Protein AF-K1SDQ1-F1 (afdb_monomer_lite)

Secondary structure (DSSP, 8-state):
-----HHHHHHHHHHHHHHHHHHHHHHHHHHHHHS-HHHHHHTTS---SEEEEEEEE-TTS-EEEEEEE-S-TTS-----TT-EEEEEEEEE--S----S--------------------SSTTEEEEEEEEEEE----S--

Structure (mmCIF, N/CA/C/O backbone):
data_AF-K1SDQ1-F1
#
_entry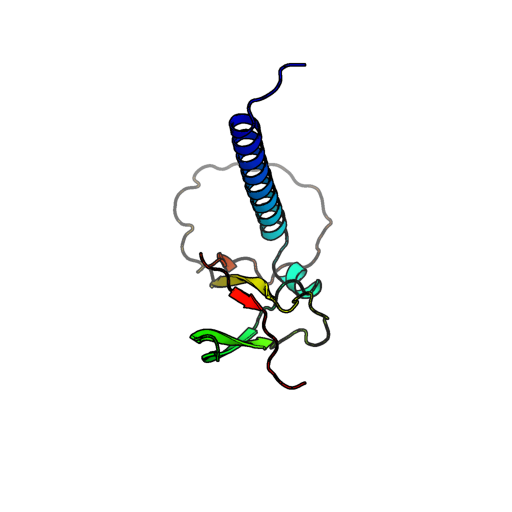.id   AF-K1SDQ1-F1
#
loop_
_atom_site.group_PDB
_atom_site.id
_atom_site.type_symbol
_atom_site.label_atom_id
_atom_site.label_alt_id
_atom_site.label_comp_id
_atom_site.label_asym_id
_atom_site.label_entity_id
_atom_site.label_seq_id
_atom_site.pdbx_PDB_ins_code
_atom_site.Cartn_x
_atom_site.Cartn_y
_atom_site.Cartn_z
_atom_site.occupancy
_atom_site.B_iso_or_equiv
_atom_site.auth_seq_id
_atom_site.auth_comp_id
_atom_site.auth_asym_id
_atom_site.auth_atom_id
_atom_site.pdbx_PDB_model_num
ATOM 1 N N . MET A 1 1 ? 20.081 12.866 -39.910 1.00 48.34 1 MET A N 1
ATOM 2 C CA . MET A 1 1 ? 19.568 12.239 -38.676 1.00 48.34 1 MET A CA 1
ATOM 3 C C . MET A 1 1 ? 20.633 11.266 -38.227 1.00 48.34 1 MET A C 1
ATOM 5 O O . MET A 1 1 ? 20.930 10.353 -38.987 1.00 48.34 1 MET A O 1
ATOM 9 N N . GLU A 1 2 ? 21.285 11.512 -37.093 1.00 61.81 2 GLU A N 1
ATOM 10 C CA . GLU A 1 2 ? 22.246 10.546 -36.555 1.00 61.81 2 GLU A CA 1
ATOM 11 C C . GLU A 1 2 ? 21.492 9.261 -36.199 1.00 61.81 2 GLU A C 1
ATOM 13 O O . GLU A 1 2 ? 20.558 9.280 -35.396 1.00 61.81 2 GLU A O 1
ATOM 18 N N . GLN A 1 3 ? 21.838 8.154 -36.859 1.00 74.94 3 GLN A N 1
ATOM 19 C CA . GLN A 1 3 ? 21.323 6.835 -36.507 1.00 74.94 3 GLN A CA 1
ATOM 20 C C . GLN A 1 3 ? 21.971 6.430 -35.185 1.00 74.94 3 GLN A C 1
ATOM 22 O O . GLN A 1 3 ? 23.116 5.983 -35.146 1.00 74.94 3 GLN A O 1
ATOM 27 N N . ILE A 1 4 ? 21.239 6.631 -34.092 1.00 78.38 4 ILE A N 1
ATOM 28 C CA . ILE A 1 4 ? 21.629 6.161 -32.766 1.00 78.38 4 ILE A CA 1
ATOM 29 C C . ILE A 1 4 ? 21.788 4.642 -32.848 1.00 78.38 4 ILE A C 1
ATOM 31 O O . ILE A 1 4 ? 20.888 3.940 -33.317 1.00 78.38 4 ILE A O 1
ATOM 35 N N . SER A 1 5 ? 22.937 4.130 -32.404 1.00 91.31 5 SER A N 1
ATOM 36 C CA . SER A 1 5 ? 23.168 2.687 -32.372 1.00 91.31 5 SER A CA 1
ATOM 37 C C . SER A 1 5 ? 22.071 2.010 -31.536 1.00 91.31 5 SER A C 1
ATOM 39 O O . SER A 1 5 ? 21.727 2.538 -30.474 1.00 91.31 5 SER A O 1
ATOM 41 N N . PRO A 1 6 ? 21.534 0.840 -31.936 1.00 91.25 6 PRO A N 1
ATOM 42 C CA . PRO A 1 6 ? 20.460 0.172 -31.197 1.00 91.25 6 PRO A CA 1
ATOM 43 C C . PRO A 1 6 ? 20.744 0.018 -29.694 1.00 91.25 6 PRO A C 1
ATOM 45 O O . PRO A 1 6 ? 19.849 0.169 -28.866 1.00 91.25 6 PRO A O 1
ATOM 48 N N . ILE A 1 7 ? 22.008 -0.202 -29.319 1.00 93.62 7 ILE A N 1
ATOM 49 C CA . ILE A 1 7 ? 22.412 -0.307 -27.913 1.00 93.62 7 ILE A CA 1
ATOM 50 C C . ILE A 1 7 ? 22.366 1.035 -27.171 1.00 93.62 7 ILE A C 1
ATOM 52 O O . ILE A 1 7 ? 21.984 1.082 -26.004 1.00 93.62 7 ILE A O 1
ATOM 56 N N . GLN A 1 8 ? 22.710 2.135 -27.843 1.00 93.06 8 GLN A N 1
ATOM 57 C CA . GLN A 1 8 ? 22.635 3.480 -27.272 1.00 93.06 8 GLN A CA 1
ATOM 58 C C . GLN A 1 8 ? 21.177 3.894 -27.056 1.00 93.06 8 GLN A C 1
ATOM 60 O O . GLN A 1 8 ? 20.859 4.444 -26.004 1.00 93.06 8 GLN A O 1
ATOM 65 N N . ALA A 1 9 ? 20.287 3.554 -27.993 1.00 94.25 9 ALA A N 1
ATOM 66 C CA . ALA A 1 9 ? 18.854 3.804 -27.859 1.00 94.25 9 ALA A CA 1
ATOM 67 C C . ALA A 1 9 ? 18.264 3.066 -26.643 1.00 94.25 9 ALA A C 1
ATOM 69 O O . ALA A 1 9 ? 17.554 3.667 -25.839 1.00 94.25 9 ALA A O 1
ATOM 70 N N . LEU A 1 10 ? 18.623 1.791 -26.444 1.00 95.94 10 LEU A N 1
ATOM 71 C CA . LEU A 1 10 ? 18.176 1.008 -25.283 1.00 95.94 10 LEU A CA 1
ATOM 72 C C . LEU A 1 10 ? 18.712 1.557 -23.953 1.00 95.94 10 LEU A C 1
ATOM 74 O O . LEU A 1 10 ? 17.979 1.615 -22.965 1.00 95.94 10 LEU A O 1
ATOM 78 N N . LEU A 1 11 ? 19.979 1.979 -23.909 1.00 96.06 11 LEU A N 1
ATOM 79 C CA . LEU A 1 11 ? 20.567 2.591 -22.712 1.00 96.06 11 LEU A CA 1
ATOM 80 C C . LEU A 1 11 ? 19.899 3.927 -22.370 1.00 96.06 11 LEU A C 1
ATOM 82 O O . LEU A 1 11 ? 19.602 4.186 -21.200 1.00 96.06 11 LEU A O 1
ATOM 86 N N . GLN A 1 12 ? 19.618 4.747 -23.383 1.00 94.81 12 GLN A N 1
ATOM 87 C CA . GLN A 1 12 ? 18.871 5.988 -23.216 1.00 94.81 12 GLN A CA 1
ATOM 88 C C . GLN A 1 12 ? 17.464 5.701 -22.684 1.00 94.81 12 GLN A C 1
ATOM 90 O O . GLN A 1 12 ? 17.071 6.280 -21.673 1.00 94.81 12 GLN A O 1
ATOM 95 N N . GLN A 1 13 ? 16.741 4.755 -23.290 1.00 95.94 13 GLN A N 1
ATOM 96 C CA . GLN A 1 13 ? 15.395 4.380 -22.858 1.00 95.94 13 GLN A CA 1
ATOM 97 C C . GLN A 1 13 ? 15.377 3.878 -21.409 1.00 95.94 13 GLN A C 1
ATOM 99 O O . GLN A 1 13 ? 14.553 4.324 -20.616 1.00 95.94 13 GLN A O 1
ATOM 104 N N . ARG A 1 14 ? 16.318 3.008 -21.019 1.00 96.56 14 ARG A N 1
ATOM 105 C CA . ARG A 1 14 ? 16.451 2.555 -19.626 1.00 96.56 14 ARG A CA 1
ATOM 106 C C . ARG A 1 14 ? 16.672 3.723 -18.664 1.00 96.56 14 ARG A C 1
ATOM 108 O O . ARG A 1 14 ? 16.089 3.733 -17.584 1.00 96.56 14 ARG A O 1
ATOM 115 N N . THR A 1 15 ? 17.513 4.683 -19.043 1.00 97.25 15 THR A N 1
ATOM 116 C CA . THR A 1 15 ? 17.813 5.858 -18.213 1.00 97.25 15 THR A CA 1
ATOM 117 C C . THR A 1 15 ? 16.573 6.732 -18.030 1.00 97.25 15 THR A C 1
ATOM 119 O O . THR A 1 15 ? 16.281 7.155 -16.913 1.00 97.25 15 THR A O 1
ATOM 122 N N . LEU A 1 16 ? 15.808 6.949 -19.104 1.00 97.69 16 LEU A N 1
ATOM 123 C CA . LEU A 1 16 ? 14.552 7.699 -19.061 1.00 97.69 16 LEU A CA 1
ATOM 124 C C . LEU A 1 16 ? 13.514 7.011 -18.169 1.00 97.69 16 LEU A C 1
ATOM 126 O O . LEU A 1 16 ? 12.983 7.650 -17.269 1.00 97.69 16 LEU A O 1
ATOM 130 N N . LEU A 1 17 ? 13.319 5.699 -18.325 1.00 97.75 17 LEU A N 1
ATOM 131 C CA . LEU A 1 17 ? 12.400 4.923 -17.483 1.00 97.75 17 LEU A CA 1
ATOM 132 C C . LEU A 1 17 ? 12.786 4.97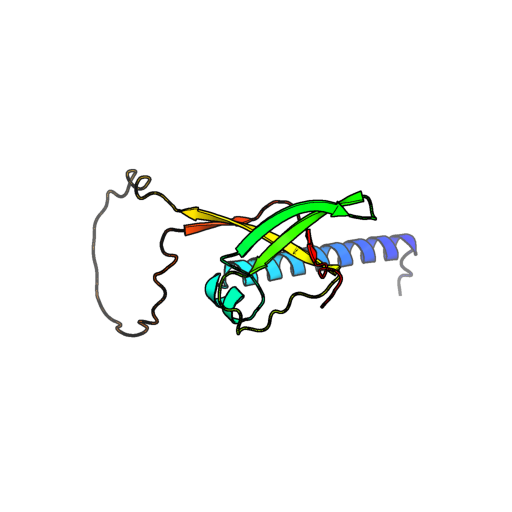4 -15.998 1.00 97.75 17 LEU A C 1
ATOM 134 O O . LEU A 1 17 ? 11.928 5.051 -15.121 1.00 97.75 17 LEU A O 1
ATOM 138 N N . GLN A 1 18 ? 14.085 4.939 -15.692 1.00 95.56 18 GLN A N 1
ATOM 139 C CA . GLN A 1 18 ? 14.559 5.091 -14.318 1.00 95.56 18 GLN A CA 1
ATOM 140 C C . GLN A 1 18 ? 14.241 6.484 -13.767 1.00 95.56 18 GLN A C 1
ATOM 142 O O . GLN A 1 18 ? 13.777 6.590 -12.633 1.00 95.56 18 GLN A O 1
ATOM 147 N N . LEU A 1 19 ? 14.464 7.539 -14.555 1.00 97.25 19 LEU A N 1
ATOM 148 C CA . LEU A 1 19 ? 14.142 8.910 -14.162 1.00 97.25 19 LEU A CA 1
ATOM 149 C C . LEU A 1 19 ? 12.635 9.078 -13.910 1.00 97.25 19 LEU A C 1
ATOM 151 O O . LEU A 1 19 ? 12.250 9.592 -12.860 1.00 97.25 19 LEU A O 1
ATOM 155 N N . GLU A 1 20 ? 11.794 8.593 -14.826 1.00 96.31 20 GLU A N 1
ATOM 156 C CA . GLU A 1 20 ? 10.331 8.587 -14.690 1.00 96.31 20 GLU A CA 1
ATOM 157 C C . GLU A 1 20 ? 9.907 7.898 -13.390 1.00 96.31 20 GLU A C 1
ATOM 159 O O . GLU A 1 20 ? 9.244 8.508 -12.554 1.00 96.31 20 GLU A O 1
ATOM 164 N N . TYR A 1 21 ? 10.403 6.686 -13.139 1.00 95.00 21 TYR A N 1
ATOM 165 C CA . TYR A 1 21 ? 10.112 5.963 -11.904 1.00 95.00 21 TYR A CA 1
ATOM 166 C C . TYR A 1 21 ? 10.507 6.744 -10.639 1.00 95.00 21 TYR A C 1
ATOM 168 O O . TYR A 1 21 ? 9.730 6.825 -9.685 1.00 95.00 21 TYR A O 1
ATOM 176 N N . TYR A 1 22 ? 11.711 7.326 -10.593 1.00 93.06 22 TYR A N 1
ATOM 177 C CA . TYR A 1 22 ? 12.163 8.057 -9.405 1.00 93.06 22 TYR A CA 1
ATOM 178 C C . TYR A 1 22 ? 11.370 9.343 -9.174 1.00 93.06 22 TYR A C 1
ATOM 180 O O . TYR A 1 22 ? 11.022 9.645 -8.029 1.00 93.06 22 TYR A O 1
ATOM 188 N N . THR A 1 23 ? 11.064 10.076 -10.244 1.00 93.56 23 THR A N 1
ATOM 189 C CA . THR A 1 23 ? 10.264 11.306 -10.173 1.00 93.56 23 THR A CA 1
ATOM 190 C C . THR A 1 23 ? 8.833 11.026 -9.723 1.00 93.56 23 THR A C 1
ATOM 192 O O . THR A 1 23 ? 8.348 11.691 -8.804 1.00 93.56 23 THR A O 1
ATOM 195 N N . GLU A 1 24 ? 8.187 9.996 -10.272 1.00 89.88 24 GLU A N 1
ATOM 196 C CA . GLU A 1 24 ? 6.846 9.571 -9.864 1.00 89.88 24 GLU A CA 1
ATOM 197 C C . GLU A 1 24 ? 6.831 9.102 -8.404 1.00 89.88 24 GLU A C 1
ATOM 199 O O . GLU A 1 24 ? 5.998 9.540 -7.605 1.00 89.88 24 GLU A O 1
ATOM 204 N N . LYS A 1 25 ? 7.815 8.286 -8.011 1.00 86.75 25 LYS A N 1
ATOM 205 C CA . LYS A 1 25 ? 7.972 7.824 -6.628 1.00 86.75 25 LYS A CA 1
ATOM 206 C C . LYS A 1 25 ? 8.130 8.989 -5.649 1.00 86.75 25 LYS A C 1
ATOM 208 O O . LYS A 1 25 ? 7.545 8.968 -4.563 1.00 86.75 25 LYS A O 1
ATOM 213 N N . GLU A 1 26 ? 8.918 10.003 -6.000 1.00 83.81 26 GLU A N 1
ATOM 214 C CA . GLU A 1 26 ? 9.119 11.172 -5.144 1.00 83.81 26 GLU A CA 1
ATOM 215 C C . GLU A 1 26 ? 7.864 12.052 -5.063 1.00 83.81 26 GLU A C 1
ATOM 217 O O . GLU A 1 26 ? 7.501 12.498 -3.970 1.00 83.81 26 GLU A O 1
ATOM 222 N N . ALA A 1 27 ? 7.179 12.272 -6.189 1.00 84.88 27 ALA A N 1
ATOM 223 C CA . ALA A 1 27 ? 5.923 13.015 -6.238 1.00 84.88 27 ALA A CA 1
ATOM 224 C C . ALA A 1 27 ? 4.840 12.333 -5.388 1.00 84.88 27 ALA A C 1
ATOM 226 O O . ALA A 1 27 ? 4.197 12.987 -4.561 1.00 84.88 27 ALA A O 1
ATOM 227 N N . PHE A 1 28 ? 4.706 11.008 -5.508 1.00 80.50 28 PHE A N 1
ATOM 228 C CA . PHE A 1 28 ? 3.776 10.220 -4.704 1.00 80.50 28 PHE A CA 1
ATOM 229 C C . PHE A 1 28 ? 4.099 10.304 -3.210 1.00 80.50 28 PHE A C 1
ATOM 231 O O . PHE A 1 28 ? 3.190 10.472 -2.392 1.00 80.50 28 PHE A O 1
ATOM 238 N N . ARG A 1 29 ? 5.389 10.245 -2.841 1.00 79.44 29 ARG A N 1
ATOM 239 C CA . ARG A 1 29 ? 5.840 10.428 -1.455 1.00 79.44 29 ARG A CA 1
ATOM 240 C C . ARG A 1 29 ? 5.438 11.801 -0.919 1.00 79.44 29 ARG A C 1
ATOM 242 O O . ARG A 1 29 ? 4.797 11.858 0.123 1.00 79.44 29 ARG A O 1
ATOM 249 N N . LYS A 1 30 ? 5.755 12.886 -1.635 1.00 81.31 30 LYS A N 1
ATOM 250 C CA . LYS A 1 30 ? 5.424 14.262 -1.214 1.00 81.31 30 LYS A CA 1
ATOM 251 C C . LYS A 1 30 ? 3.920 14.445 -1.022 1.00 81.31 30 LYS A C 1
ATOM 253 O O . LYS A 1 30 ? 3.495 14.950 0.012 1.00 81.31 30 LYS A O 1
ATOM 258 N N . LEU A 1 31 ? 3.116 13.976 -1.976 1.00 75.38 31 LEU A N 1
ATOM 259 C CA . LEU A 1 31 ? 1.656 14.036 -1.889 1.00 75.38 31 LEU A CA 1
ATOM 260 C C . LEU A 1 31 ? 1.127 13.231 -0.690 1.00 75.38 31 LEU A C 1
ATOM 262 O O . LEU A 1 31 ? 0.250 13.688 0.044 1.00 75.38 31 LEU A O 1
ATOM 266 N N . THR A 1 32 ? 1.685 12.039 -0.470 1.00 71.31 32 THR A N 1
ATOM 267 C CA . THR A 1 32 ? 1.319 11.151 0.639 1.00 71.31 32 THR A CA 1
ATOM 268 C C . THR A 1 32 ? 1.727 11.697 2.003 1.00 71.31 32 THR A C 1
ATOM 270 O O . THR A 1 32 ? 0.978 11.506 2.956 1.00 71.31 32 THR A O 1
ATOM 273 N N . GLU A 1 33 ? 2.863 12.384 2.107 1.00 73.06 33 GLU A N 1
ATOM 274 C CA . GLU A 1 33 ? 3.338 13.028 3.338 1.00 73.06 33 GLU A CA 1
ATOM 275 C C . GLU A 1 33 ? 2.574 14.323 3.644 1.00 73.06 33 GLU A C 1
ATOM 277 O O . GLU A 1 33 ? 2.257 14.595 4.801 1.00 73.06 33 GLU A O 1
ATOM 282 N N . GLN A 1 34 ? 2.228 15.105 2.618 1.00 72.25 34 GLN A N 1
ATOM 283 C CA . GLN A 1 34 ? 1.452 16.336 2.776 1.00 72.25 34 GLN A CA 1
ATOM 284 C C . GLN A 1 34 ? -0.002 16.050 3.188 1.00 72.25 34 GLN A C 1
ATOM 286 O O . GLN A 1 34 ? -0.629 16.839 3.903 1.00 72.25 34 GLN A O 1
ATOM 291 N N . MET A 1 35 ? -0.561 14.920 2.745 1.00 78.25 35 MET A N 1
ATOM 292 C CA . MET A 1 35 ? -1.922 14.520 3.079 1.00 78.25 35 MET A CA 1
ATOM 293 C C . MET A 1 35 ? -1.981 13.818 4.443 1.00 78.25 35 MET A C 1
ATOM 295 O O . MET A 1 35 ? -1.473 12.715 4.623 1.00 78.25 35 MET A O 1
ATOM 299 N N . GLY A 1 36 ? -2.671 14.436 5.406 1.00 83.25 36 GLY A N 1
ATOM 300 C CA . GLY A 1 36 ? -2.858 13.855 6.740 1.00 83.25 36 GLY A CA 1
ATOM 301 C C . GLY A 1 36 ? -3.589 12.504 6.724 1.00 83.25 36 GLY A C 1
ATOM 302 O O . GLY A 1 36 ? -4.487 12.277 5.911 1.00 83.25 36 GLY A O 1
ATOM 303 N N . MET A 1 37 ? -3.247 11.628 7.672 1.00 86.00 37 MET A N 1
ATOM 304 C CA . MET A 1 37 ? -3.747 10.248 7.761 1.00 86.00 37 MET A CA 1
ATOM 305 C C . MET A 1 37 ? -5.276 10.139 7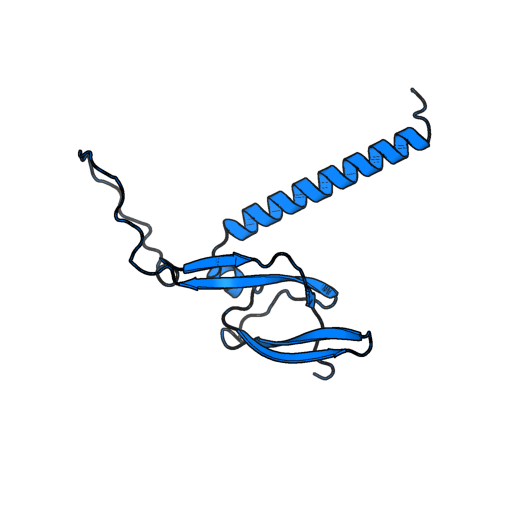.732 1.00 86.00 37 MET A C 1
ATOM 307 O O . MET A 1 37 ? -5.826 9.356 6.970 1.00 86.00 37 MET A O 1
ATOM 311 N N . GLN A 1 38 ? -5.983 10.983 8.480 1.00 85.56 38 GLN A N 1
ATOM 312 C CA . GLN A 1 38 ? -7.447 10.982 8.520 1.00 85.56 38 GLN A CA 1
ATOM 313 C C . GLN A 1 38 ? -8.074 11.333 7.170 1.00 85.56 38 GLN A C 1
ATOM 315 O O . GLN A 1 38 ? -9.162 10.861 6.861 1.00 85.56 38 GLN A O 1
ATOM 320 N N . ARG A 1 39 ? -7.404 12.152 6.349 1.00 88.56 39 ARG A N 1
ATOM 321 C CA . ARG A 1 39 ? -7.878 12.435 4.987 1.00 88.56 39 ARG A CA 1
ATOM 322 C C . ARG A 1 39 ? -7.709 11.212 4.092 1.00 88.56 39 ARG A C 1
ATOM 324 O O . ARG A 1 39 ? -8.620 10.916 3.331 1.00 88.56 39 ARG A O 1
ATOM 331 N N . LYS A 1 40 ? -6.597 10.483 4.234 1.00 89.44 40 LYS A N 1
ATOM 332 C CA . LYS A 1 40 ? -6.371 9.216 3.521 1.00 89.44 40 LYS A CA 1
ATOM 333 C C . LYS A 1 40 ? -7.428 8.170 3.878 1.00 89.44 40 LYS A C 1
ATOM 335 O O . LYS A 1 40 ? -7.955 7.537 2.975 1.00 89.44 40 LYS A O 1
ATOM 340 N N . VAL A 1 41 ? -7.796 8.056 5.158 1.00 90.88 41 VAL A N 1
ATOM 341 C CA . VAL A 1 41 ? -8.881 7.157 5.600 1.00 90.88 41 VAL A CA 1
ATOM 342 C C . VAL A 1 41 ? -10.219 7.560 4.984 1.00 90.88 41 VAL A C 1
ATOM 344 O O . VAL A 1 41 ? -10.887 6.728 4.382 1.00 90.88 41 VAL A O 1
ATOM 347 N N . LYS A 1 42 ? -10.579 8.850 5.036 1.00 91.62 42 LYS A N 1
ATOM 348 C CA . LYS A 1 42 ? -11.839 9.344 4.456 1.00 91.62 42 LYS A CA 1
ATOM 349 C C . LYS A 1 42 ? -11.943 9.196 2.939 1.00 91.62 42 LYS A C 1
ATOM 351 O O . LYS A 1 42 ? -13.050 9.138 2.423 1.00 91.62 42 LYS A O 1
ATOM 356 N N . ARG A 1 43 ? -10.810 9.177 2.232 1.00 91.50 43 ARG A N 1
ATOM 357 C CA . ARG A 1 43 ? -10.757 8.951 0.780 1.00 91.50 43 ARG A CA 1
ATOM 358 C C . ARG A 1 43 ? -10.705 7.465 0.411 1.00 91.50 43 ARG A C 1
ATOM 360 O O . ARG A 1 43 ? -10.728 7.156 -0.771 1.00 91.50 43 ARG A O 1
ATOM 367 N N . GLY A 1 44 ? -10.584 6.570 1.394 1.00 91.19 44 GLY A N 1
ATOM 368 C CA . GLY A 1 44 ? -10.459 5.133 1.157 1.00 91.19 44 GLY A CA 1
ATOM 369 C C . GLY A 1 44 ? -9.049 4.664 0.777 1.00 91.19 44 GLY A C 1
ATOM 370 O O . GLY A 1 44 ? -8.885 3.514 0.385 1.00 91.19 44 GLY A O 1
ATOM 371 N N . ASP A 1 45 ? -8.019 5.511 0.895 1.00 91.06 45 ASP A N 1
ATOM 372 C CA . ASP A 1 45 ? -6.633 5.165 0.518 1.00 91.06 45 ASP A CA 1
ATOM 373 C C . ASP A 1 45 ? -5.858 4.421 1.610 1.00 91.06 45 ASP A C 1
ATOM 375 O O . ASP A 1 45 ? -4.774 3.890 1.367 1.00 91.06 45 ASP A O 1
ATOM 379 N N . ALA A 1 46 ? -6.330 4.497 2.852 1.00 91.81 46 ALA A N 1
ATOM 380 C CA . ALA A 1 46 ? -5.652 3.927 4.005 1.00 91.81 46 ALA A CA 1
ATOM 381 C C . ALA A 1 46 ? -6.672 3.391 5.003 1.00 91.81 46 ALA A C 1
ATOM 383 O O . ALA A 1 46 ? -7.699 4.020 5.245 1.00 91.81 46 ALA A O 1
ATOM 384 N N . TRP A 1 47 ? -6.351 2.271 5.641 1.00 93.50 47 TRP A N 1
ATOM 385 C CA . TRP A 1 47 ? -7.098 1.775 6.792 1.00 93.50 47 TRP A CA 1
ATOM 386 C C . TRP A 1 47 ? -6.328 2.072 8.073 1.00 93.50 47 TRP A C 1
ATOM 388 O O . TRP A 1 47 ? -5.181 1.653 8.230 1.00 93.50 47 TRP A O 1
ATOM 398 N N . PHE A 1 48 ? -6.948 2.829 8.978 1.00 91.69 48 PHE A N 1
ATOM 399 C CA . PHE A 1 48 ? -6.419 3.111 10.308 1.00 91.69 48 PHE A CA 1
ATOM 400 C C . PHE A 1 48 ? -7.528 3.637 11.238 1.00 91.69 48 PHE A C 1
ATOM 402 O O . PHE A 1 48 ? -8.180 4.613 10.867 1.00 91.69 48 PHE A O 1
ATOM 409 N N . PRO A 1 49 ? -7.670 3.105 12.466 1.00 91.69 49 PRO A N 1
ATOM 410 C CA . PRO A 1 49 ? -7.005 1.908 12.985 1.00 91.69 49 PRO A CA 1
ATOM 411 C C . PRO A 1 49 ? -7.422 0.625 12.243 1.00 91.69 49 PRO A C 1
ATOM 413 O O . PRO A 1 49 ? -8.468 0.568 11.598 1.00 91.69 49 PRO A O 1
ATOM 416 N N . LEU A 1 50 ? -6.569 -0.398 12.322 1.00 92.19 50 LEU A N 1
ATOM 417 C CA . LEU A 1 50 ? -6.837 -1.744 11.813 1.00 92.19 50 LEU A CA 1
ATOM 418 C C . LEU A 1 50 ? -6.448 -2.781 12.866 1.00 92.19 50 LEU A C 1
ATOM 420 O O . LEU A 1 50 ? -5.568 -2.531 13.695 1.00 92.19 50 LEU A O 1
ATOM 424 N N . GLN A 1 51 ? -7.075 -3.948 12.805 1.00 93.25 51 GLN A N 1
ATOM 425 C CA . GLN A 1 51 ? -6.725 -5.117 13.598 1.00 93.25 51 GLN A CA 1
ATOM 426 C C . GLN A 1 51 ? -5.969 -6.116 12.725 1.00 93.25 51 GLN A C 1
ATOM 428 O O . GLN A 1 51 ? -6.400 -6.444 11.624 1.00 93.25 51 GLN A O 1
ATOM 433 N N . VAL A 1 52 ? -4.842 -6.615 13.229 1.00 93.00 52 VAL A N 1
ATOM 434 C CA . VAL A 1 52 ? -4.069 -7.670 12.566 1.00 93.00 52 VAL A CA 1
ATOM 435 C C . VAL A 1 52 ? -4.580 -9.030 13.041 1.00 93.00 52 VAL A C 1
ATOM 437 O O . VAL A 1 52 ? -4.730 -9.250 14.243 1.00 93.00 52 VAL A O 1
ATOM 440 N N . GLY A 1 53 ? -4.884 -9.907 12.091 1.00 93.75 53 GLY A N 1
ATOM 441 C CA . GLY A 1 53 ? -5.346 -11.273 12.301 1.00 93.75 53 GLY A CA 1
ATOM 442 C C . GLY A 1 53 ? -4.209 -12.287 12.270 1.00 93.75 53 GLY A C 1
ATOM 443 O O . GLY A 1 53 ? -3.140 -12.080 12.850 1.00 93.75 53 GLY A O 1
ATOM 444 N N . LYS A 1 54 ? -4.450 -13.414 11.598 1.00 93.69 54 LYS A N 1
ATOM 445 C CA . LYS A 1 54 ? -3.463 -14.486 11.469 1.00 93.69 54 LYS A CA 1
ATOM 446 C C . LYS A 1 54 ? -2.358 -14.095 10.490 1.00 93.69 54 LYS A C 1
ATOM 448 O O . LYS A 1 54 ? -2.597 -13.416 9.496 1.00 93.69 54 LYS A O 1
ATOM 453 N N . SER A 1 55 ? -1.156 -14.586 10.770 1.00 95.06 55 SER A N 1
ATOM 454 C CA . SER A 1 55 ? -0.037 -14.603 9.829 1.00 95.06 55 SER A CA 1
ATOM 455 C C . SER A 1 55 ? 0.215 -16.046 9.409 1.00 95.06 55 SER A C 1
ATOM 457 O O . SER A 1 55 ? 0.263 -16.934 10.264 1.00 95.06 55 SER A O 1
ATOM 459 N N . PHE A 1 56 ? 0.325 -16.294 8.109 1.00 94.94 56 PHE A N 1
ATOM 460 C CA . PHE A 1 56 ? 0.484 -17.633 7.546 1.00 94.94 56 PHE A CA 1
ATOM 461 C C . PHE A 1 56 ? 1.223 -17.584 6.208 1.00 94.94 56 PHE A C 1
ATOM 463 O O . PHE A 1 56 ? 1.437 -16.516 5.640 1.00 94.94 56 PHE A O 1
ATOM 470 N N . TYR A 1 57 ? 1.624 -18.747 5.699 1.00 95.50 57 TYR A N 1
ATOM 471 C CA . TYR A 1 57 ? 2.088 -18.880 4.320 1.00 95.50 57 TYR A CA 1
ATOM 472 C C . TYR A 1 57 ? 0.924 -19.322 3.437 1.00 95.50 57 TYR A C 1
ATOM 474 O O . TYR A 1 57 ? 0.227 -20.278 3.775 1.00 95.50 57 TYR A O 1
ATOM 482 N N . ASN A 1 58 ? 0.692 -18.614 2.333 1.00 90.62 58 ASN A N 1
ATOM 483 C CA . ASN A 1 58 ? -0.356 -18.965 1.375 1.00 90.62 58 ASN A CA 1
ATOM 484 C C . ASN A 1 58 ? 0.066 -20.141 0.467 1.00 90.62 58 ASN A C 1
ATOM 486 O O . ASN A 1 58 ? 1.152 -20.708 0.604 1.00 90.62 58 ASN A O 1
ATOM 490 N N . SER A 1 59 ? -0.782 -20.497 -0.500 1.00 89.38 59 SER A N 1
ATOM 491 C CA . SER A 1 59 ? -0.517 -21.583 -1.455 1.00 89.38 59 SER A CA 1
ATOM 492 C C . SER A 1 59 ? 0.664 -21.316 -2.400 1.00 89.38 59 SER A C 1
ATOM 494 O O . SER A 1 59 ? 1.197 -22.256 -2.984 1.00 89.38 59 SER A O 1
ATOM 496 N N . GLN A 1 60 ? 1.130 -20.067 -2.512 1.00 91.75 60 GLN A N 1
ATOM 497 C CA . GLN A 1 60 ? 2.347 -19.676 -3.234 1.00 91.75 60 GLN A CA 1
ATOM 498 C C . GLN A 1 60 ? 3.582 -19.613 -2.317 1.00 91.75 60 GLN A C 1
ATOM 500 O O . GLN A 1 60 ? 4.632 -19.125 -2.736 1.00 91.75 60 GLN A O 1
ATOM 505 N N . ASN A 1 61 ? 3.475 -20.092 -1.072 1.00 93.69 61 ASN A N 1
ATOM 506 C CA . ASN A 1 61 ? 4.524 -20.018 -0.055 1.00 93.69 61 ASN A CA 1
ATOM 507 C C . ASN A 1 61 ? 4.993 -18.574 0.229 1.00 93.69 61 ASN A C 1
ATOM 509 O O . ASN A 1 61 ? 6.156 -18.327 0.548 1.00 93.69 61 ASN A O 1
ATOM 513 N N . GLN A 1 62 ? 4.086 -17.602 0.102 1.00 92.81 62 GLN A N 1
ATOM 514 C CA . GLN A 1 62 ? 4.318 -16.198 0.442 1.00 92.81 62 GLN A CA 1
ATOM 515 C C . GLN A 1 62 ? 3.744 -15.901 1.827 1.00 92.81 62 GLN A C 1
ATOM 517 O O . GLN A 1 62 ? 2.678 -16.406 2.179 1.00 92.81 62 GLN A O 1
ATOM 522 N N . THR A 1 63 ? 4.430 -15.068 2.612 1.00 94.44 63 THR A N 1
ATOM 523 C CA . THR A 1 63 ? 3.912 -14.604 3.904 1.00 94.44 63 THR A CA 1
ATOM 524 C C . THR A 1 63 ? 2.698 -13.702 3.687 1.00 94.44 63 THR A C 1
ATOM 526 O O . THR A 1 63 ? 2.813 -12.637 3.082 1.00 94.44 63 THR A O 1
ATOM 529 N N . ALA A 1 64 ? 1.553 -14.121 4.214 1.00 94.19 64 ALA A N 1
ATOM 530 C CA . ALA A 1 64 ? 0.288 -13.409 4.183 1.00 94.19 64 ALA A CA 1
ATOM 531 C C . ALA A 1 64 ? -0.151 -13.045 5.605 1.00 94.19 64 ALA A C 1
ATOM 533 O O . ALA A 1 64 ? 0.124 -13.765 6.567 1.00 94.19 64 ALA A O 1
ATOM 534 N N . ILE A 1 65 ? -0.820 -11.901 5.732 1.00 93.94 65 ILE A N 1
ATOM 535 C CA . ILE A 1 65 ? -1.330 -11.388 7.001 1.00 93.94 65 ILE A CA 1
ATOM 536 C C . ILE A 1 65 ? -2.770 -10.943 6.777 1.00 93.94 65 ILE A C 1
ATOM 538 O O . ILE A 1 65 ? -3.031 -10.095 5.925 1.00 93.94 65 ILE A O 1
ATOM 542 N N . GLU A 1 66 ? -3.690 -11.486 7.564 1.00 93.94 66 GLU A N 1
ATOM 543 C CA . GLU A 1 66 ? -5.066 -10.999 7.610 1.00 93.94 66 GLU A CA 1
ATOM 544 C C . GLU A 1 66 ? -5.121 -9.645 8.313 1.00 93.94 66 GLU A C 1
ATOM 546 O O . GLU A 1 66 ? -4.517 -9.443 9.371 1.00 93.94 66 GLU A O 1
ATOM 551 N N . VAL A 1 67 ? -5.890 -8.720 7.751 1.00 93.44 67 VAL A N 1
ATOM 552 C CA . VAL A 1 67 ? -6.166 -7.425 8.366 1.00 93.44 67 VAL A CA 1
ATOM 553 C C . VAL A 1 67 ? -7.661 -7.166 8.344 1.00 93.44 67 VAL A C 1
ATOM 555 O O . VAL A 1 67 ? -8.329 -7.370 7.336 1.00 93.44 67 VAL A O 1
ATOM 558 N N . PHE A 1 68 ? -8.179 -6.696 9.468 1.00 92.69 68 PHE A N 1
ATOM 559 C CA . PHE A 1 68 ? -9.580 -6.363 9.644 1.00 92.69 68 PHE A CA 1
ATOM 560 C C . PHE A 1 68 ? -9.692 -4.875 9.914 1.00 92.69 68 PHE A C 1
ATOM 562 O O . PHE A 1 68 ? -9.023 -4.321 10.793 1.00 92.69 68 PHE A O 1
ATOM 569 N N . ARG A 1 69 ? -10.552 -4.208 9.156 1.00 91.31 69 ARG A N 1
ATOM 570 C CA . ARG A 1 69 ? -10.906 -2.823 9.430 1.00 91.31 69 ARG A CA 1
ATOM 571 C C . ARG A 1 69 ? -11.691 -2.761 10.742 1.00 91.31 69 ARG A C 1
ATOM 573 O O . ARG A 1 69 ? -12.542 -3.611 10.982 1.00 91.31 69 ARG A O 1
ATOM 580 N N . THR A 1 70 ? -11.414 -1.768 11.590 1.00 91.19 70 THR A N 1
ATOM 581 C CA . THR A 1 70 ? -12.088 -1.615 12.899 1.00 91.19 70 THR A CA 1
ATOM 582 C C . THR A 1 70 ? -12.951 -0.359 13.013 1.00 91.19 70 THR A C 1
ATOM 584 O O . THR A 1 70 ? -13.728 -0.239 13.954 1.00 91.19 70 THR A O 1
ATOM 587 N N . SER A 1 71 ? -12.822 0.588 12.084 1.00 89.06 71 SER A N 1
ATOM 588 C CA . SER A 1 71 ? -13.573 1.849 12.063 1.00 89.06 71 SER A CA 1
ATOM 589 C C . SER A 1 71 ? -13.938 2.252 10.637 1.00 89.06 71 SER A C 1
ATOM 591 O O . SER A 1 71 ? -13.350 1.748 9.679 1.00 89.06 71 SER A O 1
ATOM 593 N N . ASP A 1 72 ? -14.883 3.187 10.503 1.00 88.50 72 ASP A N 1
ATOM 594 C CA . ASP A 1 72 ? -15.253 3.809 9.223 1.00 88.50 72 ASP A CA 1
ATOM 595 C C . ASP A 1 72 ? -15.738 2.792 8.165 1.00 88.50 72 ASP A C 1
ATOM 597 O O . ASP A 1 72 ? -15.434 2.931 6.985 1.00 88.50 72 ASP A O 1
ATOM 601 N N . GLN A 1 73 ? -16.439 1.727 8.578 1.00 87.62 73 GLN A N 1
ATOM 602 C CA . GLN A 1 73 ? -16.869 0.621 7.696 1.00 87.62 73 GLN A CA 1
ATOM 603 C C . GLN A 1 73 ? -17.793 1.063 6.550 1.00 87.62 73 GLN A C 1
ATOM 605 O O . GLN A 1 73 ? -17.937 0.352 5.565 1.00 87.62 73 GLN A O 1
ATOM 610 N N . ASP A 1 74 ? -18.410 2.233 6.685 1.00 91.44 74 ASP A N 1
ATOM 611 C CA . ASP A 1 74 ? -19.278 2.879 5.704 1.00 91.44 74 ASP A CA 1
ATOM 612 C C . ASP A 1 74 ? -18.518 3.535 4.538 1.00 91.44 74 ASP A C 1
ATOM 614 O O . ASP A 1 74 ? -19.121 3.881 3.525 1.00 91.44 74 ASP A O 1
ATOM 618 N N . ILE A 1 75 ? -17.198 3.708 4.654 1.00 91.25 75 ILE A N 1
ATOM 619 C CA . ILE A 1 75 ? -16.375 4.344 3.622 1.00 91.25 75 ILE A CA 1
ATOM 620 C C . ILE A 1 75 ? -15.837 3.281 2.662 1.00 91.25 75 ILE A C 1
ATOM 622 O O . ILE A 1 75 ? -15.047 2.425 3.065 1.00 91.25 75 ILE A O 1
ATOM 626 N N . GLU A 1 76 ? -16.183 3.380 1.381 1.00 92.19 76 GLU A N 1
ATOM 627 C CA . GLU A 1 76 ? -15.595 2.547 0.328 1.00 92.19 76 GLU A CA 1
ATOM 628 C C . GLU A 1 76 ? -14.077 2.774 0.220 1.00 92.19 76 GLU A C 1
ATOM 630 O O . GLU A 1 76 ? -13.570 3.877 0.446 1.00 92.19 76 GLU A O 1
ATOM 635 N N . HIS A 1 77 ? -13.324 1.716 -0.078 1.00 92.44 77 HIS A N 1
ATOM 636 C CA . HIS A 1 77 ? -11.865 1.764 -0.121 1.00 92.44 77 HIS A CA 1
ATOM 637 C C . HIS A 1 77 ? -11.313 1.533 -1.525 1.00 92.44 77 HIS A C 1
ATOM 639 O O . HIS A 1 77 ? -11.854 0.759 -2.303 1.00 92.44 77 HIS A O 1
ATOM 645 N N . ASN A 1 78 ? -10.146 2.115 -1.800 1.00 92.81 78 ASN A N 1
ATOM 646 C CA . ASN A 1 78 ? -9.496 2.057 -3.112 1.00 92.81 78 ASN A CA 1
ATOM 647 C C . ASN A 1 78 ? -8.511 0.876 -3.252 1.00 92.81 78 ASN A C 1
ATOM 649 O O . ASN A 1 78 ? -7.692 0.858 -4.169 1.00 92.81 78 ASN A O 1
ATOM 653 N N . PHE A 1 79 ? -8.511 -0.081 -2.316 1.00 92.56 79 PHE A N 1
ATOM 654 C CA . PHE A 1 79 ? -7.648 -1.264 -2.394 1.00 92.56 79 PHE A CA 1
ATOM 655 C C . PHE A 1 79 ? -8.141 -2.249 -3.460 1.00 92.56 79 PHE A C 1
ATOM 657 O O . PHE A 1 79 ? -9.254 -2.764 -3.371 1.00 92.56 79 PHE A O 1
ATOM 664 N N . GLU A 1 80 ? -7.272 -2.562 -4.421 1.00 93.25 80 GLU A N 1
ATOM 665 C CA . GLU A 1 80 ? -7.533 -3.541 -5.481 1.00 93.25 80 GLU A CA 1
ATOM 666 C C . GLU A 1 80 ? -6.580 -4.732 -5.347 1.00 93.25 80 GLU A C 1
ATOM 668 O O . GLU A 1 80 ? -5.412 -4.562 -4.982 1.00 93.25 80 GLU A O 1
ATOM 673 N N . PHE A 1 81 ? -7.055 -5.929 -5.693 1.00 92.88 81 PHE A N 1
ATOM 674 C CA . PHE A 1 81 ? -6.232 -7.137 -5.727 1.00 92.88 81 PHE A CA 1
ATOM 675 C C . PHE A 1 81 ? -4.938 -6.937 -6.532 1.00 92.88 81 PHE A C 1
ATOM 677 O O . PHE A 1 81 ? -4.936 -6.373 -7.625 1.00 92.88 81 PHE A O 1
ATOM 684 N N . GLY A 1 82 ? -3.818 -7.410 -5.988 1.00 92.44 82 GLY A N 1
ATOM 685 C CA . GLY A 1 82 ? -2.497 -7.323 -6.605 1.00 92.44 82 GLY A CA 1
ATOM 686 C C . GLY A 1 82 ? -1.836 -5.943 -6.528 1.00 92.44 82 GLY A C 1
ATOM 687 O O . GLY A 1 82 ? -0.644 -5.837 -6.824 1.00 92.44 82 GLY A O 1
ATOM 688 N N . ARG A 1 83 ? -2.541 -4.884 -6.093 1.00 93.56 83 ARG A N 1
ATOM 689 C CA . ARG A 1 83 ? -1.920 -3.563 -5.911 1.00 93.56 83 ARG A CA 1
ATOM 690 C C . ARG A 1 83 ? -0.932 -3.586 -4.743 1.00 93.56 83 ARG A C 1
ATOM 692 O O . ARG A 1 83 ? -1.218 -4.188 -3.702 1.00 93.56 83 ARG A O 1
ATOM 699 N N . PRO A 1 84 ? 0.220 -2.907 -4.878 1.00 93.25 84 PRO A N 1
ATOM 700 C CA . PRO A 1 84 ? 1.160 -2.775 -3.783 1.00 93.25 84 PRO A CA 1
ATOM 701 C C . PRO A 1 84 ? 0.607 -1.849 -2.695 1.00 93.25 84 PRO A C 1
ATOM 703 O O . PRO A 1 84 ? 0.004 -0.816 -2.984 1.00 93.25 84 PRO A O 1
ATOM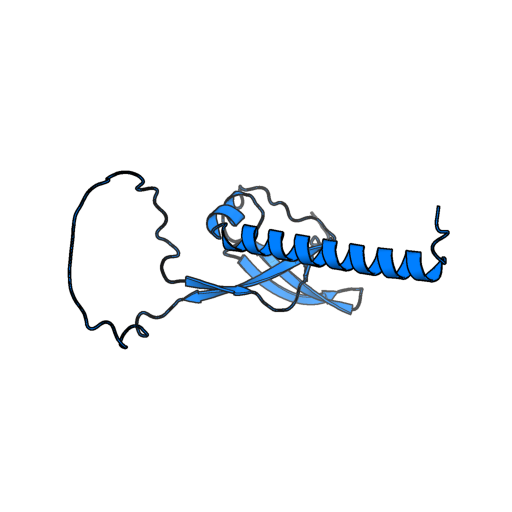 706 N N . VAL A 1 85 ? 0.883 -2.186 -1.439 1.00 92.19 85 VAL A N 1
ATOM 707 C CA . VAL A 1 85 ? 0.555 -1.373 -0.264 1.00 92.19 85 VAL A CA 1
ATOM 708 C C . VAL A 1 85 ? 1.782 -1.140 0.600 1.00 92.19 85 VAL A C 1
ATOM 710 O O . VAL A 1 85 ? 2.715 -1.944 0.636 1.00 92.19 85 VAL A O 1
ATOM 713 N N . MET A 1 86 ? 1.771 -0.014 1.305 1.00 91.00 86 MET A N 1
ATOM 714 C CA . MET A 1 86 ? 2.790 0.349 2.283 1.00 91.00 86 MET A CA 1
ATOM 715 C C . MET A 1 86 ? 2.238 0.148 3.687 1.00 91.00 86 MET A C 1
ATOM 717 O O . MET A 1 86 ? 1.083 0.466 3.963 1.00 91.00 86 MET A O 1
ATOM 721 N N . PHE A 1 87 ? 3.100 -0.287 4.595 1.00 91.81 87 PHE A N 1
ATOM 722 C CA . PHE A 1 87 ? 2.772 -0.379 6.009 1.00 91.81 87 PHE A CA 1
ATOM 723 C C . PHE A 1 87 ? 3.383 0.796 6.765 1.00 91.81 87 PHE A C 1
ATOM 725 O O . PHE A 1 87 ? 4.441 1.319 6.398 1.00 91.81 87 PHE A O 1
ATOM 732 N N . PHE A 1 88 ? 2.768 1.166 7.883 1.00 90.88 88 PHE A N 1
ATOM 733 C CA . PHE A 1 88 ? 3.318 2.157 8.797 1.00 90.88 88 PHE A CA 1
ATOM 734 C C . PHE A 1 88 ? 2.971 1.835 10.246 1.00 90.88 88 PHE A C 1
ATOM 736 O O . PHE A 1 88 ? 2.030 1.102 10.538 1.00 90.88 88 PHE A O 1
ATOM 743 N N . MET A 1 89 ? 3.734 2.422 11.159 1.00 89.50 89 MET A N 1
ATOM 744 C CA . MET A 1 89 ? 3.430 2.453 12.582 1.00 89.50 89 MET A CA 1
ATOM 745 C C . MET A 1 89 ? 3.230 3.895 13.034 1.00 89.50 89 MET A C 1
ATOM 747 O O . MET A 1 89 ? 3.926 4.806 12.578 1.00 89.50 89 MET A O 1
ATOM 751 N N . VAL A 1 90 ? 2.305 4.093 13.968 1.00 87.25 90 VAL A N 1
ATOM 752 C CA . VAL A 1 90 ? 2.064 5.391 14.594 1.00 87.25 90 VAL A CA 1
ATOM 753 C C . VAL A 1 90 ? 2.725 5.392 15.967 1.00 87.25 90 VAL A C 1
ATOM 755 O O . VAL A 1 90 ? 2.333 4.645 16.861 1.00 87.25 90 VAL A O 1
ATOM 758 N N . LYS A 1 91 ? 3.766 6.208 16.136 1.00 85.75 91 LYS A N 1
ATOM 759 C CA . LYS A 1 91 ? 4.439 6.405 17.420 1.00 85.75 91 LYS A CA 1
ATOM 760 C C . LYS A 1 91 ? 3.816 7.589 18.138 1.00 85.75 91 LYS A C 1
ATOM 762 O O . LYS A 1 91 ? 3.761 8.693 17.600 1.00 85.75 91 LYS A O 1
ATOM 767 N N . LYS A 1 92 ? 3.396 7.383 19.385 1.00 80.62 92 LYS A N 1
ATOM 768 C CA . LYS A 1 92 ? 3.030 8.486 20.274 1.00 80.62 92 LYS A CA 1
ATOM 769 C C . LYS A 1 92 ? 4.315 9.175 20.723 1.00 80.62 92 LYS A C 1
ATOM 771 O O . LYS A 1 92 ? 5.150 8.555 21.374 1.00 80.62 92 LYS A O 1
ATOM 776 N N . MET A 1 93 ? 4.482 10.438 20.357 1.00 67.88 93 MET A N 1
ATOM 777 C CA . MET A 1 93 ? 5.601 11.241 20.824 1.00 67.88 93 MET A CA 1
ATOM 778 C C . MET A 1 93 ? 5.340 11.564 22.299 1.00 67.88 93 MET A C 1
ATOM 780 O O . MET A 1 93 ? 4.336 12.191 22.649 1.00 67.88 93 MET A O 1
ATOM 784 N N . GLY A 1 94 ? 6.188 11.034 23.180 1.00 54.75 94 GLY A N 1
ATOM 785 C CA . GLY A 1 94 ? 6.148 11.353 24.603 1.00 54.75 94 GLY A CA 1
ATOM 786 C C . GLY A 1 94 ? 6.427 12.841 24.815 1.00 54.75 94 GLY A C 1
ATOM 787 O O . GLY A 1 94 ? 7.172 13.454 24.059 1.00 54.75 94 GLY A O 1
ATOM 788 N N . LYS A 1 95 ? 5.836 13.437 25.851 1.00 56.19 95 LYS A N 1
ATOM 789 C CA . LYS A 1 95 ? 5.940 14.874 26.161 1.00 56.19 95 LYS A CA 1
ATOM 790 C C . LYS A 1 95 ? 7.346 15.365 26.584 1.00 56.19 95 LYS A C 1
ATOM 792 O O . LYS A 1 95 ? 7.456 16.512 26.996 1.00 56.19 95 LYS A O 1
ATOM 797 N N . ASN A 1 96 ? 8.407 14.557 26.483 1.00 51.34 96 ASN A N 1
ATOM 798 C CA . ASN A 1 96 ? 9.661 14.776 27.220 1.00 51.34 96 ASN A CA 1
ATOM 799 C C . ASN A 1 96 ? 10.936 14.844 26.353 1.00 51.34 96 ASN A C 1
ATOM 801 O O . ASN A 1 96 ? 11.949 14.285 26.749 1.00 51.34 96 ASN A O 1
ATOM 805 N N . GLU A 1 97 ? 10.933 15.538 25.211 1.00 51.59 97 GLU A N 1
ATOM 806 C CA . GLU A 1 97 ? 12.180 15.815 24.457 1.00 51.59 97 GLU A CA 1
ATOM 807 C C . GLU A 1 97 ? 12.246 17.249 23.895 1.00 51.59 97 GLU A C 1
ATOM 809 O O . GLU A 1 97 ? 12.723 17.470 22.793 1.00 51.59 97 GLU A O 1
ATOM 814 N N . ASN A 1 98 ? 11.774 18.247 24.652 1.00 47.34 98 ASN A N 1
ATOM 815 C CA . ASN A 1 98 ? 11.976 19.671 24.334 1.00 47.34 98 ASN A CA 1
ATOM 816 C C . ASN A 1 98 ? 12.510 20.440 25.561 1.00 47.34 98 ASN A C 1
ATOM 818 O O . ASN A 1 98 ? 11.901 21.401 26.024 1.00 47.34 98 ASN A O 1
ATOM 822 N N . GLN A 1 99 ? 13.646 20.012 26.117 1.00 48.56 99 GLN A N 1
ATOM 823 C CA . GLN A 1 99 ? 14.482 20.868 26.971 1.00 48.56 99 GLN A CA 1
ATOM 824 C C . GLN A 1 99 ? 15.903 20.864 26.414 1.00 48.56 99 GLN A C 1
ATOM 826 O O . GLN A 1 99 ? 16.731 20.030 26.757 1.00 48.56 99 GLN A O 1
ATOM 831 N N . GLY A 1 100 ? 16.147 21.791 25.496 1.00 39.03 100 GLY A N 1
ATOM 832 C CA . GLY A 1 100 ? 17.443 21.990 24.871 1.00 39.03 100 GLY A CA 1
ATOM 833 C C . GLY A 1 100 ? 17.368 23.126 23.865 1.00 39.03 100 GLY A C 1
ATOM 834 O O . GLY A 1 100 ? 17.155 22.891 22.685 1.00 39.03 100 GLY A O 1
ATOM 835 N N . ASN A 1 101 ? 17.567 24.345 24.368 1.00 42.28 101 ASN A N 1
ATOM 836 C CA . ASN A 1 101 ? 17.895 25.570 23.633 1.00 42.28 101 ASN A CA 1
ATOM 837 C C . ASN A 1 101 ? 16.767 26.288 22.875 1.00 42.28 101 ASN A C 1
ATOM 839 O O . ASN A 1 101 ? 16.597 26.153 21.668 1.00 42.28 101 ASN A O 1
ATOM 843 N N . THR A 1 102 ? 16.114 27.226 23.563 1.00 37.28 102 THR A N 1
ATOM 844 C CA . THR A 1 102 ? 15.761 28.522 22.956 1.00 37.28 102 THR A CA 1
ATOM 845 C C . THR A 1 102 ? 15.870 29.605 24.028 1.00 37.28 102 THR A C 1
ATOM 847 O O . THR A 1 102 ? 14.886 30.044 24.615 1.00 37.28 102 THR A O 1
ATOM 850 N N . ALA A 1 103 ? 17.107 30.001 24.329 1.00 38.75 103 ALA A N 1
ATOM 851 C CA . ALA A 1 103 ? 17.357 31.343 24.827 1.00 38.75 103 ALA A CA 1
ATOM 852 C C . ALA A 1 103 ? 17.325 32.268 23.606 1.00 38.75 103 ALA A C 1
ATOM 854 O O . ALA A 1 103 ? 18.130 32.075 22.698 1.00 38.75 103 ALA A O 1
ATOM 855 N N . LEU A 1 104 ? 16.348 33.179 23.583 1.00 37.97 104 LEU A N 1
ATOM 856 C CA . LEU A 1 104 ? 16.380 34.568 23.095 1.00 37.97 104 LEU A CA 1
ATOM 857 C C . LEU A 1 104 ? 14.940 35.008 22.762 1.00 37.97 104 LEU A C 1
ATOM 859 O O . LEU A 1 104 ? 14.326 34.549 21.803 1.00 37.97 104 LEU A O 1
ATOM 863 N N . GLN A 1 105 ? 14.408 35.885 23.617 1.00 36.09 105 GLN A N 1
ATOM 864 C CA . GLN A 1 105 ? 13.210 36.708 23.399 1.00 36.09 105 GLN A CA 1
ATOM 865 C C . GLN A 1 105 ? 13.437 37.635 22.185 1.00 36.09 105 GLN A C 1
ATOM 867 O O . GLN A 1 105 ? 14.569 38.049 21.952 1.00 36.09 105 GLN A O 1
ATOM 872 N N . GLN A 1 106 ? 12.427 37.988 21.382 1.00 35.38 106 GLN A N 1
ATOM 873 C CA . GLN A 1 106 ? 11.412 39.007 21.711 1.00 35.38 106 GLN A CA 1
ATOM 874 C C . GLN A 1 106 ? 10.172 38.968 20.769 1.00 35.38 106 GLN A C 1
ATOM 876 O O . GLN A 1 106 ? 10.202 38.251 19.768 1.00 35.38 106 GLN A O 1
ATOM 881 N N . PRO A 1 107 ? 9.071 39.678 21.116 1.00 45.66 107 PRO A N 1
ATOM 882 C CA . PRO A 1 107 ? 7.709 39.446 20.617 1.00 45.66 107 PRO A CA 1
ATOM 883 C C . PRO A 1 107 ? 7.171 40.574 19.719 1.00 45.66 107 PRO A C 1
ATOM 885 O O . PRO A 1 107 ? 7.242 41.719 20.122 1.00 45.66 107 PRO A O 1
ATOM 888 N N . GLU A 1 108 ? 6.494 40.293 18.598 1.00 29.78 108 GLU A N 1
ATOM 889 C CA . 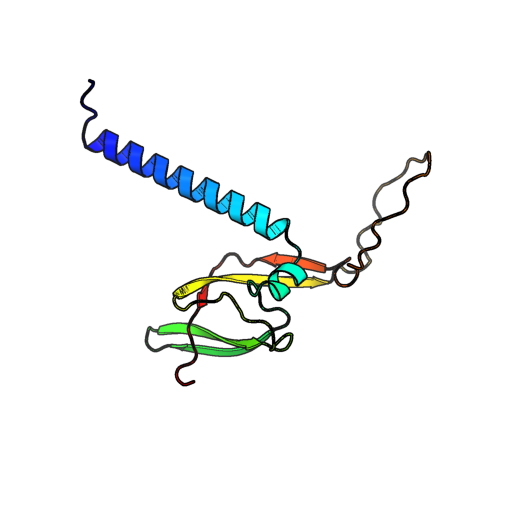GLU A 1 108 ? 5.711 41.343 17.917 1.00 29.78 108 GLU A CA 1
ATOM 890 C C . GLU A 1 108 ? 4.508 40.784 17.120 1.00 29.78 108 GLU A C 1
ATOM 892 O O . GLU A 1 108 ? 4.661 40.087 16.122 1.00 29.78 108 GLU A O 1
ATOM 897 N N . ASN A 1 109 ? 3.318 41.206 17.554 1.00 33.31 109 ASN A N 1
ATOM 898 C CA . ASN A 1 109 ? 2.136 41.585 16.770 1.00 33.31 109 ASN A CA 1
ATOM 899 C C . ASN A 1 109 ? 1.153 40.553 16.179 1.00 33.31 109 ASN A C 1
ATOM 901 O O . ASN A 1 109 ? 1.454 39.627 15.432 1.00 33.31 109 ASN A O 1
ATOM 905 N N . ALA A 1 110 ? -0.100 40.824 16.550 1.00 35.97 110 ALA A N 1
ATOM 906 C CA . ALA A 1 110 ? -1.339 40.154 16.223 1.00 35.97 110 ALA A CA 1
ATOM 907 C C . ALA A 1 110 ? -1.884 40.568 14.854 1.00 35.97 110 ALA A C 1
ATOM 909 O O . ALA A 1 110 ? -1.823 41.743 14.507 1.00 35.97 110 ALA A O 1
ATOM 910 N N . SER A 1 111 ? -2.513 39.627 14.151 1.00 39.72 111 SER A N 1
ATOM 911 C CA . SER A 1 111 ? -3.869 39.710 13.571 1.00 39.72 111 SER A CA 1
ATOM 912 C C . SER A 1 111 ? -4.003 38.646 12.482 1.00 39.72 111 SER A C 1
ATOM 914 O O . SER A 1 111 ? -3.255 38.659 11.519 1.00 39.72 111 SER A O 1
ATOM 916 N N . ASP A 1 112 ? -4.880 37.664 12.707 1.00 35.41 112 ASP A N 1
ATOM 917 C CA . ASP A 1 112 ? -5.824 37.149 11.704 1.00 35.41 112 ASP A CA 1
ATOM 918 C C . ASP A 1 112 ? -6.530 35.901 12.240 1.00 35.41 112 ASP A C 1
ATOM 920 O O . ASP A 1 112 ? -6.038 34.770 12.254 1.00 35.41 112 ASP A O 1
ATOM 924 N N . ALA A 1 113 ? -7.736 36.146 12.744 1.00 38.38 113 ALA A N 1
ATOM 925 C CA . ALA A 1 113 ? -8.691 35.131 13.126 1.00 38.38 113 ALA A CA 1
ATOM 926 C C . ALA A 1 113 ? -9.486 34.700 11.888 1.00 38.38 113 ALA A C 1
ATOM 928 O O . ALA A 1 113 ? -10.379 35.422 11.466 1.00 38.38 113 ALA A O 1
ATOM 929 N N . ASN A 1 114 ? -9.193 33.519 11.339 1.00 39.09 114 ASN A N 1
ATOM 930 C CA . ASN A 1 114 ? -10.184 32.489 10.988 1.00 39.09 114 ASN A CA 1
ATOM 931 C C . ASN A 1 114 ? -9.576 31.442 10.054 1.00 39.09 114 ASN A C 1
ATOM 933 O O . ASN A 1 114 ? -9.463 31.660 8.860 1.00 39.09 114 ASN A O 1
ATOM 937 N N . HIS A 1 115 ? -9.275 30.265 10.598 1.00 41.06 115 HIS A N 1
ATOM 938 C CA . HIS A 1 115 ? -9.591 28.976 9.971 1.00 41.06 115 HIS A CA 1
ATOM 939 C C . HIS A 1 115 ? -9.425 27.890 11.044 1.00 41.06 115 HIS A C 1
ATOM 941 O O . HIS A 1 115 ? -8.527 27.049 11.023 1.00 41.06 115 HIS A O 1
ATOM 947 N N . LYS A 1 116 ? -10.299 27.932 12.058 1.00 38.16 116 LYS A N 1
ATOM 948 C CA . LYS A 1 116 ? -10.408 26.891 13.087 1.00 38.16 116 LYS A CA 1
ATOM 949 C C . LYS A 1 116 ? -11.169 25.696 12.502 1.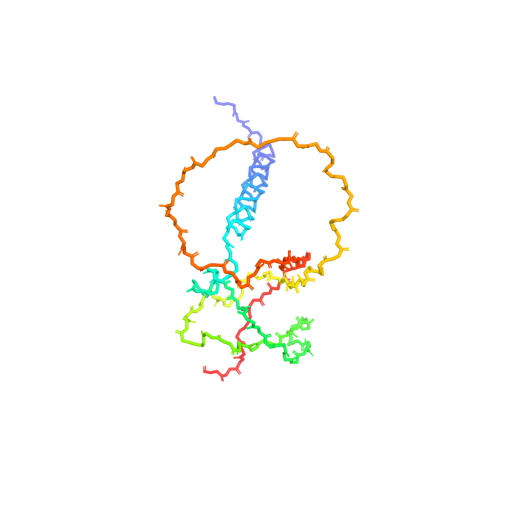00 38.16 116 LYS A C 1
ATOM 951 O O . LYS A 1 116 ? -12.300 25.424 12.889 1.00 38.16 116 LYS A O 1
ATOM 956 N N . VAL A 1 117 ? -10.552 24.977 11.563 1.00 40.75 117 VAL A N 1
ATOM 957 C CA . VAL A 1 117 ? -11.021 23.638 11.184 1.00 40.75 117 VAL A CA 1
ATOM 958 C C . VAL A 1 117 ? -10.301 22.641 12.078 1.00 40.75 117 VAL A C 1
ATOM 960 O O . VAL A 1 117 ? -9.083 22.475 12.041 1.00 40.75 117 VAL A O 1
ATOM 963 N N . GLN A 1 118 ? -11.101 22.057 12.956 1.00 41.59 118 GLN A N 1
ATOM 964 C CA . GLN A 1 118 ? -10.759 21.074 13.968 1.00 41.59 118 GLN A CA 1
ATOM 965 C C . GLN A 1 118 ? -9.864 19.971 13.383 1.00 41.59 118 GLN A C 1
ATOM 967 O O . GLN A 1 118 ? -10.307 19.168 12.572 1.00 41.59 118 GLN A O 1
ATOM 972 N N . ASN A 1 119 ? -8.595 19.933 13.787 1.00 41.91 119 ASN A N 1
ATOM 973 C CA . ASN A 1 119 ? -7.667 18.869 13.404 1.00 41.91 119 ASN A CA 1
ATOM 974 C C . ASN A 1 119 ? -6.694 18.621 14.564 1.00 41.91 119 ASN A C 1
ATOM 976 O O . ASN A 1 119 ? -5.513 18.961 14.520 1.00 41.91 119 ASN A O 1
ATOM 980 N N . SER A 1 120 ? -7.219 18.112 15.678 1.00 44.91 120 SER A N 1
ATOM 981 C CA . SER A 1 120 ? -6.466 17.990 16.933 1.00 44.91 120 SER A CA 1
ATOM 982 C C . SER A 1 120 ? -6.414 16.578 17.504 1.00 44.91 120 SER A C 1
ATOM 984 O O . SER A 1 120 ? -6.253 16.446 18.710 1.00 44.91 120 SER A O 1
ATOM 986 N N . ASN A 1 121 ? -6.502 15.526 16.680 1.00 45.91 121 ASN A N 1
ATOM 987 C CA . ASN A 1 121 ? -6.357 14.152 17.191 1.00 45.91 121 ASN A CA 1
ATOM 988 C C . ASN A 1 121 ? -5.018 13.467 16.851 1.00 45.91 121 ASN A C 1
ATOM 990 O O . ASN A 1 121 ? -4.762 12.367 17.319 1.00 45.91 121 ASN A O 1
ATOM 994 N N . LEU A 1 122 ? -4.127 14.125 16.092 1.00 53.97 122 LEU A N 1
ATOM 995 C CA . LEU A 1 122 ? -2.768 13.617 15.818 1.00 53.97 122 LEU A CA 1
ATOM 996 C C . LEU A 1 122 ? -1.626 14.591 16.167 1.00 53.97 122 LEU A C 1
ATOM 998 O O . LEU A 1 122 ? -0.467 14.300 15.875 1.00 53.97 122 LEU A O 1
ATOM 1002 N N . LYS A 1 123 ? -1.908 15.728 16.827 1.00 53.50 123 LYS A N 1
ATOM 1003 C CA . LYS A 1 123 ? -0.855 16.623 17.347 1.00 53.50 123 LYS A CA 1
ATOM 1004 C C . LYS A 1 123 ? -0.051 15.872 18.419 1.00 53.50 123 LYS A C 1
ATOM 1006 O O . LYS A 1 123 ? -0.479 15.791 19.564 1.00 53.50 123 LYS A O 1
ATOM 1011 N N . GLY A 1 124 ? 1.081 15.288 18.027 1.00 63.22 124 GLY A N 1
ATOM 1012 C CA . GLY A 1 124 ? 1.949 14.482 18.893 1.00 63.22 124 GLY A CA 1
ATOM 1013 C C . GLY A 1 124 ? 2.097 13.014 18.485 1.00 63.22 124 GLY A C 1
ATOM 1014 O O . GLY A 1 124 ? 2.595 12.224 19.281 1.00 63.22 124 GLY A O 1
ATOM 1015 N N . GLN A 1 125 ? 1.667 12.617 17.285 1.00 71.81 125 GLN A N 1
ATOM 1016 C CA . GLN A 1 125 ? 1.931 11.281 16.749 1.00 71.81 125 GLN A CA 1
ATOM 1017 C C . GLN A 1 125 ? 2.798 11.379 15.491 1.00 71.81 125 GLN A C 1
ATOM 1019 O O . GLN A 1 125 ? 2.490 12.155 14.589 1.00 71.81 125 GLN A O 1
ATOM 1024 N N . SER A 1 126 ? 3.883 10.604 15.434 1.00 82.00 126 SER A N 1
ATOM 1025 C CA . SER A 1 126 ? 4.733 10.487 14.248 1.00 82.00 126 SER A CA 1
ATOM 1026 C C . SER A 1 126 ? 4.457 9.171 13.527 1.00 82.00 126 SER A C 1
ATOM 1028 O O . SER A 1 126 ? 4.293 8.121 14.149 1.00 82.00 126 SER A O 1
ATOM 1030 N N . ILE A 1 127 ? 4.381 9.229 12.200 1.00 85.44 127 ILE A N 1
ATOM 1031 C CA . ILE A 1 127 ? 4.179 8.055 11.350 1.00 85.44 127 ILE A CA 1
ATOM 1032 C C . ILE A 1 127 ? 5.547 7.601 10.854 1.00 85.44 127 ILE A C 1
ATOM 1034 O O . ILE A 1 127 ? 6.299 8.391 10.287 1.00 85.44 127 ILE A O 1
ATOM 1038 N N . LYS A 1 128 ? 5.869 6.324 11.056 1.00 87.50 128 LYS A N 1
ATOM 1039 C CA . LYS A 1 128 ? 7.061 5.693 10.486 1.00 87.50 128 LYS A CA 1
ATOM 1040 C C . LYS A 1 128 ? 6.625 4.593 9.529 1.00 87.50 128 LYS A C 1
ATOM 1042 O O . LYS A 1 128 ? 6.018 3.617 9.960 1.00 87.50 128 LYS A O 1
ATOM 1047 N N . TYR A 1 129 ? 6.957 4.746 8.254 1.00 88.12 129 TYR A N 1
ATOM 1048 C CA . TYR A 1 129 ? 6.726 3.716 7.245 1.00 88.12 129 TYR A CA 1
ATOM 1049 C C . TYR A 1 129 ? 7.745 2.582 7.374 1.00 88.12 129 TYR A C 1
ATOM 1051 O O . TYR A 1 129 ? 8.900 2.805 7.753 1.00 88.12 129 TYR A O 1
ATOM 1059 N N . PHE A 1 130 ? 7.313 1.364 7.061 1.00 89.25 130 PHE A N 1
ATOM 1060 C CA . PHE A 1 130 ? 8.216 0.227 6.916 1.00 89.25 130 PHE A CA 1
ATOM 1061 C C . PHE A 1 130 ? 8.947 0.298 5.567 1.00 89.25 130 PHE A C 1
ATOM 1063 O O . PHE A 1 130 ? 8.479 0.928 4.620 1.00 89.25 130 PHE A O 1
ATOM 1070 N N . SER A 1 131 ? 10.116 -0.339 5.479 1.00 88.00 131 SER A N 1
ATOM 1071 C CA . SER A 1 131 ? 10.942 -0.360 4.262 1.00 88.00 131 SER A CA 1
ATOM 1072 C C . SER A 1 131 ? 10.489 -1.390 3.226 1.00 88.00 131 SER A C 1
ATOM 1074 O O . SER A 1 131 ? 11.123 -1.513 2.182 1.00 88.00 131 SER A O 1
ATOM 1076 N N . PHE A 1 132 ? 9.436 -2.149 3.525 1.00 89.88 132 PHE A N 1
ATOM 1077 C CA . PHE A 1 132 ? 8.878 -3.166 2.647 1.00 89.88 132 PHE A CA 1
ATOM 1078 C C . PHE A 1 132 ? 7.447 -2.812 2.241 1.00 89.88 132 PHE A C 1
ATOM 1080 O O . PHE A 1 132 ? 6.738 -2.077 2.934 1.00 89.88 132 PHE A O 1
ATOM 1087 N N . THR A 1 133 ? 7.047 -3.372 1.107 1.00 91.75 133 THR A N 1
ATOM 1088 C CA . THR A 1 133 ? 5.697 -3.321 0.551 1.00 91.75 133 THR A CA 1
ATOM 1089 C C . THR A 1 133 ? 5.019 -4.678 0.707 1.00 91.75 133 THR A C 1
ATOM 1091 O O . THR A 1 133 ? 5.682 -5.707 0.829 1.00 91.75 133 THR A O 1
ATOM 1094 N N . GLY A 1 134 ? 3.691 -4.676 0.714 1.00 92.75 134 GLY A N 1
ATOM 1095 C CA . GLY A 1 134 ? 2.866 -5.875 0.565 1.00 92.75 134 GLY A CA 1
ATOM 1096 C C . GLY A 1 134 ? 2.050 -5.798 -0.717 1.00 92.75 134 GLY A C 1
ATOM 1097 O O . GLY A 1 134 ? 2.041 -4.763 -1.380 1.00 92.75 134 GLY A O 1
ATOM 1098 N N . THR A 1 135 ? 1.349 -6.873 -1.052 1.00 94.38 135 THR A N 1
ATOM 1099 C CA . THR A 1 135 ? 0.343 -6.887 -2.119 1.00 94.38 135 THR A CA 1
ATOM 1100 C C . THR A 1 135 ? -1.020 -7.189 -1.513 1.00 94.38 135 THR A C 1
ATOM 1102 O O . THR A 1 135 ? -1.126 -7.969 -0.566 1.00 94.38 135 THR A O 1
ATOM 1105 N N . VAL A 1 136 ? -2.060 -6.527 -2.013 1.00 94.56 136 VAL A N 1
ATOM 1106 C CA . VAL A 1 136 ? -3.433 -6.775 -1.565 1.00 94.56 136 VAL A CA 1
ATOM 1107 C C . VAL A 1 136 ? -3.915 -8.098 -2.146 1.00 94.56 136 VAL A C 1
ATOM 1109 O O . VAL A 1 136 ? -3.786 -8.339 -3.344 1.00 94.56 136 VAL A O 1
ATOM 1112 N N . SER A 1 137 ? -4.513 -8.930 -1.303 1.00 91.44 137 SER A N 1
ATOM 1113 C CA . SER A 1 137 ? -5.301 -10.088 -1.718 1.00 91.44 137 SER A CA 1
ATOM 1114 C C . SER A 1 137 ? -6.660 -10.017 -1.033 1.00 91.44 137 SER A C 1
ATOM 1116 O O . SER A 1 137 ? -6.771 -9.456 0.059 1.00 91.44 137 SER A O 1
ATOM 1118 N N . TYR A 1 138 ? -7.694 -10.531 -1.694 1.00 86.62 138 TYR A N 1
ATOM 1119 C CA . TYR A 1 138 ? -8.992 -10.712 -1.058 1.00 86.62 138 TYR A CA 1
ATOM 1120 C C . TYR A 1 138 ? -8.973 -12.024 -0.283 1.00 86.62 138 TYR A C 1
ATOM 1122 O O . TYR A 1 138 ? -8.284 -12.969 -0.669 1.00 86.62 138 TYR A O 1
ATOM 1130 N N . VAL A 1 139 ? -9.696 -12.061 0.831 1.00 74.62 139 VAL A N 1
ATOM 1131 C CA . VAL A 1 139 ? -9.947 -13.319 1.530 1.00 74.62 139 VAL A CA 1
ATOM 1132 C C . VAL A 1 139 ? -10.859 -14.136 0.616 1.00 74.62 139 VAL A C 1
ATOM 1134 O O . VAL A 1 139 ? -11.885 -13.622 0.179 1.00 74.62 139 VAL A O 1
ATOM 1137 N N . ASP A 1 140 ? -10.466 -15.361 0.270 1.00 64.00 140 ASP A N 1
ATOM 1138 C CA . ASP A 1 140 ? -11.291 -16.234 -0.567 1.00 64.00 140 ASP A CA 1
ATOM 1139 C C . ASP A 1 140 ? -12.649 -16.474 0.126 1.00 64.00 140 ASP A C 1
ATOM 1141 O O . ASP A 1 140 ? -12.706 -17.180 1.135 1.00 64.00 140 ASP A O 1
ATOM 1145 N N . GLY A 1 141 ? -13.733 -15.895 -0.410 1.00 53.91 141 GLY A N 1
ATOM 1146 C CA . GLY A 1 141 ? -15.114 -16.242 -0.045 1.00 53.91 141 GLY A CA 1
ATOM 1147 C C . GLY A 1 141 ? -15.996 -15.131 0.538 1.00 53.91 141 GLY A C 1
ATOM 1148 O O . GLY A 1 141 ? -16.522 -15.321 1.633 1.00 53.91 141 GLY A O 1
ATOM 1149 N N . ASP A 1 142 ? -16.232 -14.055 -0.219 1.00 41.81 142 ASP A N 1
ATOM 1150 C CA . ASP A 1 142 ? -17.423 -13.194 -0.069 1.00 41.81 142 ASP A CA 1
ATOM 1151 C C . ASP A 1 142 ? -18.183 -13.138 -1.408 1.00 41.81 142 ASP A C 1
ATOM 1153 O O . ASP A 1 142 ? -17.504 -13.001 -2.457 1.00 41.81 142 ASP A O 1
#

Sequence (142 aa):
MEQISPIQALLQQRTLLQLEYYTEKEAFRKLTEQMGMQRKVKRGDAWFPLQVGKSFYNSQNQTAIEVFRTSDQDIEHNFEFGRPVMFFMVKKMGKNENQGNTALQQPENASDANHKVQNSNLKGQSIKYFSFTGTVSYVDGD

Foldseek 3Di:
DPPQDPVNVVVVVVVVVVVVVVVVVVVVVVVVVVDDPVNCVQQQNDAPPKDWDDWDQDPVRDTDIDIGRDDPPVHHHPADFFDKDWDKDKDQADPPDPDDDDPDDDDDDDDDDDDPPDDPPCPRIDIDIDPDIDGDDDDPDD

Organism: NCBI:txid408170

pLDDT: mean 78.21, std 20.76, range [29.78, 97.75]

InterPro domains:
  IPR027417 P-loop containing nucleoside triphosphate hydrolase [G3DSA:3.40.50.300] (12-31)

Radius of gyration: 22.87 Å; chains: 1; bounding box: 42×63×66 Å